Protein AF-A0ABD0RS82-F1 (afdb_monomer)

Nearest PDB structures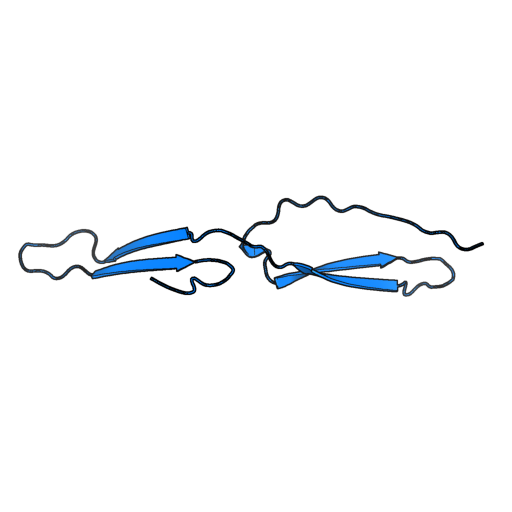 (foldseek):
 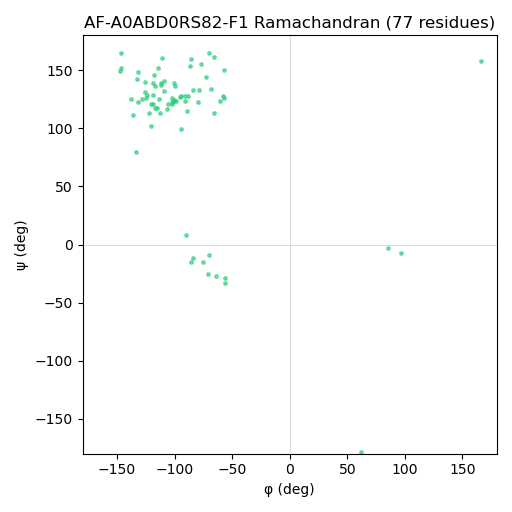 5vl3-assembly2_R  TM=7.627E-01  e=2.111E-01  Homo sapiens
  5vl3-assembly3_S  TM=7.279E-01  e=1.575E-01  Homo sapiens
  5vl3-assembly4_T  TM=6.804E-01  e=1.670E-01  Homo sapiens
  2qki-assembly1_A  TM=4.020E-01  e=7.982E+00  Homo sapiens

Foldseek 3Di:
DDDDDDDDDDDDDDQVQQQPKDKDFADDPVRNVTDIDIDGDHDFDAKDKDWDKPPPDDDPPDDIDIDIDIDGVVPDPDD

Structure (mmCIF, N/CA/C/O backbone):
data_AF-A0ABD0RS82-F1
#
_entry.id   AF-A0ABD0RS82-F1
#
loop_
_atom_site.group_PDB
_atom_site.id
_atom_site.type_symbol
_atom_site.label_atom_id
_atom_site.label_alt_id
_atom_site.label_comp_id
_atom_site.label_asym_id
_atom_site.label_entity_id
_atom_site.label_seq_id
_atom_site.pdbx_PDB_ins_code
_atom_site.Cartn_x
_atom_site.Cartn_y
_atom_site.Cartn_z
_atom_site.occupancy
_atom_site.B_iso_or_equiv
_atom_site.auth_seq_id
_atom_site.auth_comp_id
_atom_site.auth_asym_id
_atom_site.auth_atom_id
_atom_site.pdbx_PDB_model_num
ATOM 1 N N . LYS A 1 1 ? 17.980 5.127 -34.920 1.00 56.06 1 LYS A N 1
ATOM 2 C CA . LYS A 1 1 ? 16.861 6.054 -34.606 1.00 56.06 1 LYS A CA 1
ATOM 3 C C . LYS A 1 1 ? 16.286 5.637 -33.252 1.00 56.06 1 LYS A C 1
ATOM 5 O O . LYS A 1 1 ? 15.870 4.493 -33.135 1.00 56.06 1 LYS A O 1
ATOM 10 N N . ARG A 1 2 ? 16.367 6.473 -32.209 1.00 68.88 2 ARG A N 1
ATOM 11 C CA . ARG A 1 2 ? 15.820 6.142 -30.879 1.00 68.88 2 ARG A CA 1
ATOM 12 C C . ARG A 1 2 ? 14.310 6.379 -30.916 1.00 68.88 2 ARG A C 1
ATOM 14 O O . ARG A 1 2 ? 13.894 7.478 -31.262 1.00 68.88 2 ARG A O 1
ATOM 21 N N . VAL A 1 3 ? 13.518 5.354 -30.616 1.00 75.75 3 VAL A N 1
ATOM 22 C CA . VAL A 1 3 ? 12.052 5.446 -30.554 1.00 75.75 3 VAL A CA 1
ATOM 23 C C . VAL A 1 3 ? 11.637 5.344 -29.092 1.00 75.75 3 VAL A C 1
ATOM 25 O O . VAL A 1 3 ? 12.131 4.480 -28.370 1.00 75.75 3 VAL A O 1
ATOM 28 N N . THR A 1 4 ? 10.766 6.250 -28.656 1.00 80.81 4 THR A N 1
ATOM 29 C CA . THR A 1 4 ? 10.210 6.264 -27.301 1.00 80.81 4 THR A CA 1
ATOM 30 C C . THR A 1 4 ? 8.760 5.809 -27.378 1.00 80.81 4 THR A C 1
ATOM 32 O O . THR A 1 4 ? 7.940 6.496 -27.982 1.00 80.81 4 THR A O 1
ATOM 35 N N . THR A 1 5 ? 8.445 4.677 -26.754 1.00 81.06 5 THR A N 1
ATOM 36 C CA . THR A 1 5 ? 7.073 4.167 -26.631 1.00 81.06 5 THR A CA 1
ATOM 37 C C . THR A 1 5 ? 6.535 4.514 -25.248 1.00 81.06 5 THR A C 1
ATOM 39 O O . THR A 1 5 ? 7.250 4.372 -24.256 1.00 81.06 5 THR A O 1
ATOM 42 N N . LYS A 1 6 ? 5.285 4.974 -25.174 1.00 86.81 6 LYS A N 1
ATOM 43 C CA . LYS A 1 6 ? 4.568 5.209 -23.916 1.00 86.81 6 LYS A CA 1
ATOM 44 C C . LYS A 1 6 ? 3.352 4.290 -23.868 1.00 86.81 6 LYS A C 1
ATOM 46 O O . LYS A 1 6 ? 2.651 4.165 -24.865 1.00 86.81 6 LYS A O 1
ATOM 51 N N . SER A 1 7 ? 3.124 3.674 -22.715 1.00 87.31 7 SER A N 1
ATOM 52 C CA . SER A 1 7 ? 1.922 2.900 -22.408 1.00 87.31 7 SER A CA 1
ATOM 53 C C . SER A 1 7 ? 1.331 3.454 -21.123 1.00 87.31 7 SER A C 1
ATOM 55 O O . SER A 1 7 ? 2.082 3.781 -20.203 1.00 87.31 7 SER A O 1
ATOM 57 N N . PHE A 1 8 ? 0.010 3.559 -21.066 1.00 90.06 8 PHE A N 1
ATOM 58 C CA . PHE A 1 8 ? -0.719 4.026 -19.892 1.00 90.06 8 PHE A CA 1
ATOM 59 C C . PHE A 1 8 ? -1.517 2.860 -19.314 1.00 90.06 8 PHE A C 1
ATOM 61 O O . PHE A 1 8 ? -2.063 2.056 -20.067 1.00 90.06 8 PHE A O 1
ATOM 68 N N . LEU A 1 9 ? -1.541 2.756 -17.988 1.00 88.81 9 LEU A N 1
ATOM 69 C CA . LEU A 1 9 ? -2.333 1.777 -17.253 1.00 88.81 9 LEU A CA 1
ATOM 70 C C . LEU A 1 9 ? -3.251 2.555 -16.313 1.00 88.81 9 LEU A C 1
ATOM 72 O O . LEU A 1 9 ? -2.771 3.222 -15.399 1.00 88.81 9 LEU A O 1
ATOM 76 N N . GLU A 1 10 ? -4.551 2.493 -16.572 1.00 90.19 10 GLU A N 1
ATOM 77 C CA . GLU A 1 10 ? -5.567 3.133 -15.745 1.00 90.19 10 GLU A CA 1
ATOM 78 C C . GLU A 1 10 ? -6.031 2.141 -14.674 1.00 90.19 10 GLU A C 1
ATOM 80 O O . GLU A 1 10 ? -6.435 1.021 -14.989 1.00 90.19 10 GLU A O 1
ATOM 85 N N . ILE A 1 11 ? -5.914 2.530 -13.405 1.00 87.25 11 ILE A N 1
ATOM 86 C CA . ILE A 1 11 ? -6.310 1.718 -12.251 1.00 87.25 11 ILE A CA 1
ATOM 87 C C . ILE A 1 11 ? -7.129 2.570 -11.289 1.00 87.25 11 ILE A C 1
ATOM 89 O O . ILE A 1 11 ? -6.828 3.744 -11.082 1.00 87.25 11 ILE A O 1
ATOM 93 N N . GLN A 1 12 ? -8.141 1.959 -10.679 1.00 90.75 12 GLN A N 1
ATOM 94 C CA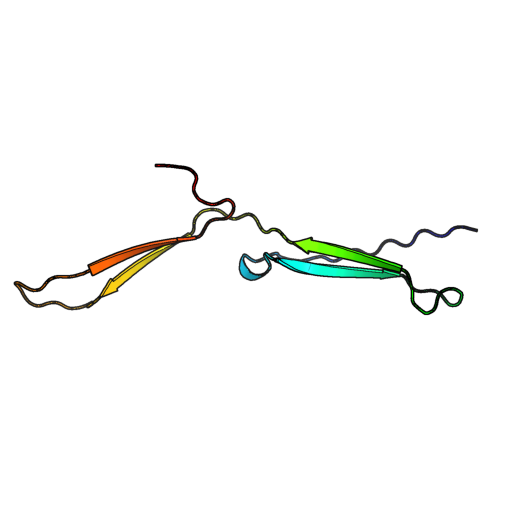 . GLN A 1 12 ? -8.814 2.506 -9.505 1.00 90.75 12 GLN A CA 1
ATOM 95 C C . GLN A 1 12 ? -8.159 1.882 -8.268 1.00 90.75 12 GLN A C 1
ATOM 97 O O . GLN A 1 12 ? -8.442 0.719 -7.978 1.00 90.75 12 GLN A O 1
ATOM 102 N N . PRO A 1 13 ? -7.238 2.591 -7.591 1.00 87.00 13 PRO A N 1
ATOM 103 C CA . PRO A 1 13 ? -6.513 2.024 -6.465 1.00 87.00 13 PRO A CA 1
ATOM 104 C C . PRO A 1 13 ? -7.456 1.792 -5.283 1.00 87.00 13 PRO A C 1
ATOM 106 O O . PRO A 1 13 ? -8.229 2.677 -4.916 1.00 87.00 13 PRO A O 1
ATOM 109 N N . VAL A 1 14 ? -7.359 0.616 -4.671 1.00 89.81 14 VAL A N 1
ATOM 110 C CA . VAL A 1 14 ? -8.005 0.298 -3.391 1.00 89.81 14 VAL A CA 1
ATOM 111 C C . VAL A 1 14 ? -6.955 0.139 -2.294 1.00 89.81 14 VAL A C 1
ATOM 113 O O . VAL A 1 14 ? -5.792 -0.126 -2.580 1.00 89.81 14 VAL A O 1
ATOM 116 N N . ASP A 1 15 ? -7.345 0.246 -1.024 1.00 85.06 15 ASP A N 1
ATOM 117 C CA . ASP A 1 15 ? -6.395 0.184 0.102 1.00 85.06 15 ASP A CA 1
ATOM 118 C C . ASP A 1 15 ? -5.558 -1.108 0.106 1.00 85.06 15 ASP A C 1
ATOM 120 O O . ASP A 1 15 ? -4.369 -1.093 0.432 1.00 85.06 15 ASP A O 1
ATOM 124 N N . THR A 1 16 ? -6.150 -2.217 -0.357 1.00 86.38 16 THR A N 1
ATOM 125 C CA . THR A 1 16 ? -5.479 -3.523 -0.506 1.00 86.38 16 THR A CA 1
ATOM 126 C C . THR A 1 16 ? -4.431 -3.571 -1.627 1.00 86.38 16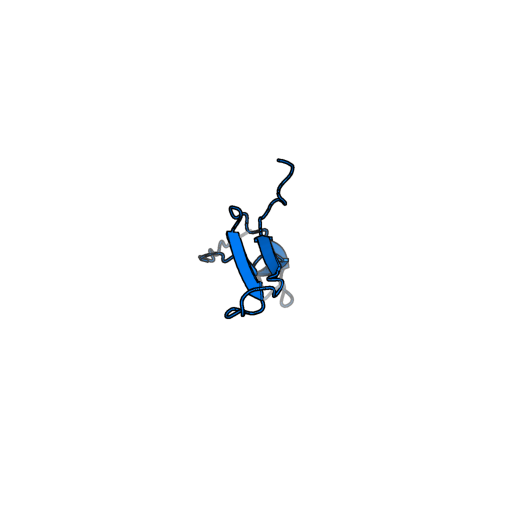 THR A C 1
ATOM 128 O O . THR A 1 16 ? -3.685 -4.548 -1.724 1.00 86.38 16 THR A O 1
ATOM 131 N N . ASP A 1 17 ? -4.345 -2.534 -2.465 1.00 89.69 17 ASP A N 1
ATOM 132 C CA . ASP A 1 17 ? -3.295 -2.382 -3.472 1.00 89.69 17 ASP A CA 1
ATOM 133 C C . ASP A 1 17 ? -2.012 -1.763 -2.906 1.00 89.69 17 ASP A C 1
ATOM 135 O O . ASP A 1 17 ? -0.974 -1.795 -3.574 1.00 89.69 17 ASP A O 1
ATOM 139 N N . THR A 1 18 ? -2.038 -1.222 -1.684 1.00 89.44 18 THR A N 1
ATOM 140 C CA . THR A 1 18 ? -0.824 -0.728 -1.023 1.00 89.44 18 THR A CA 1
ATOM 141 C C . THR A 1 18 ? 0.208 -1.850 -0.909 1.00 89.44 18 THR A C 1
ATOM 143 O O . THR A 1 18 ? -0.084 -2.945 -0.434 1.00 89.44 18 THR A O 1
ATOM 146 N N . GLY A 1 19 ? 1.431 -1.588 -1.372 1.00 88.94 19 GLY A N 1
ATOM 147 C CA . GLY A 1 19 ? 2.515 -2.569 -1.423 1.00 88.94 19 GLY A CA 1
ATOM 148 C C . GLY A 1 19 ? 2.521 -3.454 -2.675 1.00 88.94 19 GLY A C 1
ATOM 149 O O . GLY A 1 19 ? 3.450 -4.245 -2.847 1.00 88.94 19 GLY A O 1
ATOM 150 N N . ARG A 1 20 ? 1.544 -3.322 -3.586 1.00 91.00 20 ARG A N 1
ATOM 151 C CA . ARG A 1 20 ? 1.579 -4.023 -4.880 1.00 91.00 20 ARG A CA 1
ATOM 152 C C . ARG A 1 20 ? 2.619 -3.412 -5.815 1.00 91.00 20 ARG A C 1
ATOM 154 O O . ARG A 1 20 ? 2.806 -2.198 -5.867 1.00 91.00 20 ARG A O 1
ATOM 161 N N . ASN A 1 21 ? 3.266 -4.275 -6.597 1.00 93.62 21 ASN A N 1
ATOM 162 C CA . ASN A 1 21 ? 4.294 -3.895 -7.562 1.00 93.62 21 ASN A CA 1
ATOM 163 C C . ASN A 1 21 ? 3.739 -3.884 -8.987 1.00 93.62 21 ASN A C 1
ATOM 165 O O . ASN A 1 21 ? 3.341 -4.918 -9.520 1.00 93.62 21 ASN A O 1
ATOM 169 N N . PHE A 1 22 ? 3.812 -2.728 -9.638 1.00 91.19 22 PHE A N 1
ATOM 170 C CA . PHE A 1 22 ? 3.484 -2.550 -11.046 1.00 91.19 22 PHE A CA 1
ATOM 171 C C . PHE A 1 22 ? 4.766 -2.513 -11.866 1.00 91.19 22 PHE A C 1
ATOM 173 O O . PHE A 1 22 ? 5.651 -1.706 -11.598 1.00 91.19 22 PHE A O 1
ATOM 180 N N . THR A 1 23 ? 4.882 -3.390 -12.864 1.00 91.88 23 THR A N 1
ATOM 181 C CA . THR A 1 23 ? 6.091 -3.493 -13.694 1.00 91.88 23 THR A CA 1
ATOM 182 C C . THR A 1 23 ? 5.785 -3.194 -15.154 1.00 91.88 23 THR A C 1
ATOM 184 O O . THR A 1 23 ? 5.004 -3.894 -15.790 1.00 91.88 23 THR A O 1
ATOM 187 N N . CYS A 1 24 ? 6.454 -2.185 -15.703 1.00 90.31 24 CYS A N 1
ATOM 188 C CA . CYS A 1 24 ? 6.476 -1.901 -17.130 1.00 90.31 24 CYS A CA 1
ATOM 189 C C . CYS A 1 24 ? 7.616 -2.687 -17.784 1.00 90.31 24 CYS A C 1
ATOM 191 O O . CYS A 1 24 ? 8.759 -2.601 -17.329 1.00 90.31 24 CYS A O 1
ATOM 193 N N . VAL A 1 25 ? 7.316 -3.441 -18.845 1.00 90.50 25 VAL A N 1
ATOM 194 C CA . VAL A 1 25 ? 8.307 -4.202 -19.616 1.00 90.50 25 VAL A CA 1
ATOM 195 C C . VAL A 1 25 ? 8.295 -3.725 -21.064 1.00 90.50 25 VAL A C 1
ATOM 197 O O . VAL A 1 25 ? 7.276 -3.813 -21.740 1.00 90.50 25 VAL A O 1
ATOM 200 N N . ALA A 1 26 ? 9.438 -3.246 -21.547 1.00 89.06 26 ALA A N 1
ATOM 201 C CA . ALA A 1 26 ? 9.632 -2.854 -22.938 1.00 89.06 26 ALA A CA 1
ATOM 202 C C . ALA A 1 26 ? 10.620 -3.812 -23.606 1.00 89.06 26 ALA A C 1
ATOM 204 O O . ALA A 1 26 ? 11.799 -3.823 -23.253 1.00 89.06 26 ALA A O 1
ATOM 205 N N . SER A 1 27 ? 10.157 -4.609 -24.565 1.00 88.81 27 SER A N 1
ATOM 206 C CA . SER A 1 27 ? 10.982 -5.552 -25.327 1.00 88.81 27 SER A CA 1
ATOM 207 C C . SER A 1 27 ? 11.052 -5.165 -26.804 1.00 88.81 27 SER A C 1
ATOM 209 O O . SER A 1 27 ? 10.155 -4.521 -27.348 1.00 88.81 27 SER A O 1
ATOM 211 N N . ASN A 1 28 ? 12.150 -5.532 -27.463 1.00 87.00 28 ASN A N 1
ATOM 212 C CA . ASN A 1 28 ? 12.306 -5.407 -28.910 1.00 87.00 28 ASN A CA 1
ATOM 213 C C . ASN A 1 28 ? 13.167 -6.560 -29.445 1.00 87.00 28 ASN A C 1
ATOM 215 O O . ASN A 1 28 ? 13.872 -7.208 -28.679 1.00 87.00 28 ASN A O 1
ATOM 219 N N . LEU A 1 29 ? 13.163 -6.787 -30.764 1.00 86.62 29 LEU A N 1
ATOM 220 C CA . LEU A 1 29 ? 13.898 -7.901 -31.390 1.00 86.62 29 LEU A CA 1
ATOM 221 C C . LEU A 1 29 ? 15.406 -7.910 -31.073 1.00 86.62 29 LEU A C 1
ATOM 223 O O . LEU A 1 29 ? 16.007 -8.975 -31.012 1.00 86.62 29 LEU A O 1
ATOM 227 N N . ALA A 1 30 ? 16.012 -6.740 -30.834 1.00 84.38 30 ALA A N 1
ATOM 228 C CA . ALA A 1 30 ? 17.428 -6.637 -30.466 1.00 84.38 30 ALA A CA 1
ATOM 229 C C . ALA A 1 30 ? 17.696 -6.794 -28.955 1.00 84.38 30 ALA A C 1
ATOM 231 O O . ALA A 1 30 ? 18.841 -6.985 -28.560 1.00 84.38 30 ALA A O 1
ATOM 232 N N . ALA A 1 31 ? 16.668 -6.706 -28.104 1.00 83.38 31 ALA A N 1
ATOM 233 C CA . ALA A 1 31 ? 16.762 -6.948 -26.665 1.00 83.38 31 ALA A CA 1
ATOM 234 C C . ALA A 1 31 ? 15.595 -7.853 -26.224 1.00 83.38 31 ALA A C 1
ATOM 236 O O . ALA A 1 31 ? 14.595 -7.360 -25.688 1.00 83.38 31 ALA A O 1
ATOM 237 N N . PRO A 1 32 ? 15.706 -9.179 -26.440 1.00 79.75 32 PRO A N 1
ATOM 238 C CA . PRO A 1 32 ? 14.622 -10.127 -26.169 1.00 79.75 32 PRO A CA 1
ATOM 239 C C . PRO A 1 32 ? 14.244 -10.202 -24.682 1.00 79.75 32 PRO A C 1
ATOM 241 O O . PRO A 1 32 ? 13.091 -10.457 -24.351 1.00 79.75 32 PRO A O 1
ATOM 244 N N . LEU A 1 33 ? 15.184 -9.903 -23.777 1.00 83.50 33 LEU A N 1
ATOM 245 C CA . LEU A 1 33 ? 14.930 -9.818 -22.331 1.00 83.50 33 LEU A CA 1
ATOM 246 C C . LEU A 1 33 ? 14.185 -8.534 -21.916 1.00 83.50 33 LEU A C 1
ATOM 248 O O . LEU A 1 33 ? 13.639 -8.464 -20.811 1.00 83.50 33 LEU A O 1
ATOM 252 N N . GLY A 1 34 ? 14.141 -7.537 -22.805 1.00 87.38 34 GLY A N 1
ATOM 253 C CA . GLY A 1 34 ? 13.535 -6.232 -22.578 1.00 87.38 34 GLY A CA 1
ATOM 254 C C . GLY A 1 34 ? 14.170 -5.423 -21.443 1.00 87.38 34 GLY A C 1
ATOM 255 O O . GLY A 1 34 ? 15.139 -5.824 -20.801 1.00 87.38 34 GLY A O 1
ATOM 256 N N . LYS A 1 35 ? 13.608 -4.242 -21.192 1.00 88.62 35 LYS A N 1
ATOM 257 C CA . LYS A 1 35 ? 13.875 -3.418 -20.012 1.00 88.62 35 LYS A CA 1
ATOM 258 C C . LYS A 1 35 ? 12.661 -3.419 -19.108 1.00 88.62 35 LYS A C 1
ATOM 260 O O . LYS A 1 35 ? 11.536 -3.347 -19.598 1.00 88.62 35 LYS A O 1
ATOM 265 N N . ARG A 1 36 ? 12.901 -3.473 -17.800 1.00 91.12 36 ARG A N 1
ATOM 266 C CA . ARG A 1 36 ? 11.857 -3.491 -16.777 1.00 91.12 36 ARG A CA 1
ATOM 267 C C . ARG A 1 36 ? 11.989 -2.273 -15.879 1.00 91.12 36 ARG A C 1
ATOM 269 O O . ARG A 1 36 ? 13.101 -1.903 -15.514 1.00 91.12 36 ARG A O 1
ATOM 276 N N . ALA A 1 37 ? 10.862 -1.671 -15.536 1.00 90.25 37 ALA A N 1
ATOM 277 C CA . ALA A 1 37 ? 10.768 -0.634 -14.521 1.00 90.25 37 ALA A CA 1
ATOM 278 C C . ALA A 1 37 ? 9.615 -0.995 -13.589 1.00 90.25 37 ALA A C 1
ATOM 280 O O . ALA A 1 37 ? 8.493 -1.181 -14.058 1.00 90.25 37 ALA A O 1
ATOM 281 N N . THR A 1 38 ? 9.899 -1.121 -12.295 1.00 93.62 38 THR A N 1
ATOM 282 C CA . THR A 1 38 ? 8.913 -1.503 -11.280 1.00 93.62 38 THR A CA 1
ATOM 283 C C . THR A 1 38 ? 8.637 -0.324 -10.359 1.00 93.62 38 THR A C 1
ATOM 285 O O . THR A 1 38 ? 9.563 0.374 -9.952 1.00 93.62 38 THR A O 1
ATOM 288 N N . VAL A 1 39 ? 7.364 -0.111 -10.040 1.00 91.88 39 VAL A N 1
ATOM 289 C CA . VAL A 1 39 ? 6.879 0.904 -9.106 1.00 91.88 39 VAL A CA 1
ATOM 290 C C . VAL A 1 39 ? 6.017 0.210 -8.060 1.00 91.88 39 VAL A C 1
ATOM 292 O O . VAL A 1 39 ? 5.135 -0.575 -8.408 1.00 91.88 39 VAL A O 1
ATOM 295 N N . THR A 1 40 ? 6.269 0.495 -6.787 1.00 93.44 40 THR A N 1
ATOM 296 C CA . THR A 1 40 ? 5.434 0.022 -5.680 1.00 93.44 40 THR A CA 1
ATOM 297 C C . THR A 1 40 ? 4.358 1.057 -5.391 1.00 93.44 40 THR A C 1
ATOM 299 O O . THR A 1 40 ? 4.658 2.240 -5.226 1.00 93.44 40 THR A O 1
ATOM 302 N N . LEU A 1 41 ? 3.104 0.619 -5.351 1.00 92.00 41 LEU A N 1
ATOM 303 C CA . LEU A 1 41 ? 1.972 1.491 -5.081 1.00 92.00 41 LEU A CA 1
ATOM 304 C C . LEU A 1 41 ? 1.872 1.770 -3.575 1.00 92.00 41 LEU A C 1
ATOM 306 O O . LEU A 1 41 ? 1.919 0.846 -2.764 1.00 92.00 41 LEU A O 1
ATOM 310 N N . ASN A 1 42 ? 1.700 3.037 -3.204 1.00 91.44 42 ASN A N 1
ATOM 311 C CA . ASN A 1 42 ? 1.365 3.443 -1.843 1.00 91.44 42 ASN A CA 1
ATOM 312 C C . ASN A 1 42 ? 0.035 4.201 -1.876 1.00 91.44 42 ASN A C 1
ATOM 314 O O . ASN A 1 42 ? 0.003 5.354 -2.312 1.00 91.44 42 ASN A O 1
ATOM 318 N N . VAL A 1 43 ? -1.061 3.540 -1.489 1.00 90.88 43 VAL A N 1
ATOM 319 C CA . VAL A 1 43 ? -2.404 4.129 -1.561 1.00 90.88 43 VAL A CA 1
ATOM 320 C C . VAL A 1 43 ? -2.693 4.859 -0.264 1.00 90.88 43 VAL A C 1
ATOM 322 O O . VAL A 1 43 ? -2.783 4.253 0.802 1.00 90.88 43 VAL A O 1
ATOM 325 N N . HIS A 1 44 ? -2.828 6.174 -0.366 1.00 90.50 44 HIS A N 1
ATOM 326 C CA . HIS A 1 44 ? -3.204 7.022 0.753 1.00 90.50 44 HIS A CA 1
ATOM 327 C C . HIS A 1 44 ? -4.719 7.049 0.906 1.00 90.50 44 HIS A C 1
ATOM 329 O O . HIS A 1 44 ? -5.435 7.273 -0.071 1.00 90.50 44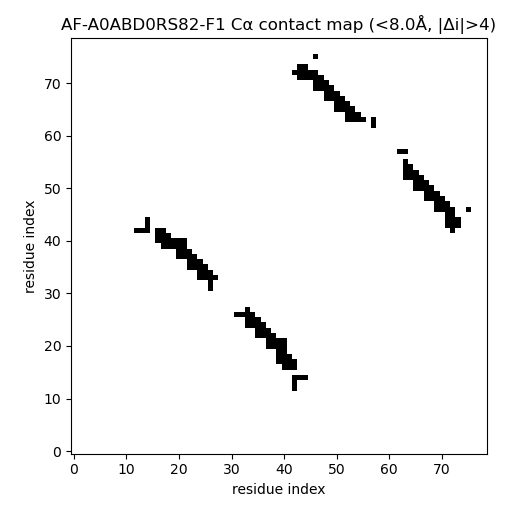 HIS A O 1
ATOM 335 N N . HIS A 1 45 ? -5.189 6.869 2.136 1.00 87.19 45 HIS A N 1
ATOM 336 C CA . HIS A 1 45 ? -6.611 6.851 2.440 1.00 87.19 45 HIS A CA 1
ATOM 337 C C . HIS A 1 45 ? -6.891 7.428 3.834 1.00 87.19 45 HIS A C 1
ATOM 339 O O . HIS A 1 45 ? -6.051 7.320 4.739 1.00 87.19 45 HIS A O 1
ATOM 345 N N . PRO A 1 46 ? -8.069 8.050 4.027 1.00 87.94 46 PRO A N 1
ATOM 346 C CA . PRO A 1 46 ? -8.488 8.537 5.333 1.00 87.94 46 PRO A CA 1
ATOM 347 C C . PRO A 1 46 ? -8.722 7.377 6.320 1.00 87.94 46 PRO A C 1
ATOM 349 O O . PRO A 1 46 ? -8.907 6.227 5.905 1.00 87.94 46 PRO A O 1
ATOM 352 N N . PRO A 1 47 ? -8.737 7.663 7.635 1.00 87.56 47 PRO A N 1
ATOM 353 C CA . PRO A 1 47 ? -9.014 6.660 8.652 1.00 87.56 47 PRO A CA 1
ATOM 354 C C . PRO A 1 47 ? -10.411 6.058 8.479 1.00 87.56 47 PRO A C 1
ATOM 356 O O . PRO A 1 47 ? -11.415 6.766 8.517 1.00 87.56 47 PRO A O 1
ATOM 359 N N . THR A 1 48 ? -10.470 4.737 8.348 1.00 87.19 48 THR A N 1
ATOM 360 C CA . THR A 1 48 ? -11.713 3.964 8.413 1.00 87.19 48 THR A CA 1
ATOM 361 C C . THR A 1 48 ? -11.843 3.368 9.804 1.00 87.19 48 THR A C 1
ATOM 363 O O . THR A 1 48 ? -10.938 2.670 10.258 1.00 87.19 48 THR A O 1
ATOM 366 N N . VAL A 1 49 ? -12.952 3.653 10.488 1.00 88.56 49 VAL A N 1
ATOM 367 C CA . VAL A 1 49 ? -13.199 3.207 11.865 1.00 88.56 49 VAL A CA 1
ATOM 368 C C . VAL A 1 49 ? -14.156 2.021 11.867 1.00 88.56 49 VAL A C 1
ATOM 370 O O . VAL A 1 49 ? -15.263 2.095 11.338 1.00 88.56 49 VAL A O 1
ATOM 373 N N . ILE A 1 50 ? -13.733 0.934 12.501 1.00 88.81 50 ILE A N 1
ATOM 374 C CA . ILE A 1 50 ? -14.491 -0.297 12.685 1.00 88.81 50 ILE A CA 1
ATOM 375 C C . ILE A 1 50 ? -14.729 -0.469 14.184 1.00 88.81 50 ILE A C 1
ATOM 377 O O . ILE A 1 50 ? -13.785 -0.614 14.964 1.00 88.81 50 ILE A O 1
ATOM 381 N N . LEU A 1 51 ? -16.001 -0.458 14.583 1.00 89.38 51 LEU A N 1
ATOM 382 C CA . LEU A 1 51 ? -16.426 -0.723 15.953 1.00 89.38 51 LEU A CA 1
ATOM 383 C C . LEU A 1 51 ? -16.972 -2.150 16.043 1.00 89.38 51 LEU A C 1
ATOM 385 O O . LEU A 1 51 ? -17.920 -2.499 15.339 1.00 89.38 51 LEU A O 1
ATOM 389 N N . SER A 1 52 ? -16.399 -2.965 16.921 1.00 89.75 52 SER A N 1
ATOM 390 C CA . SER A 1 52 ? -16.910 -4.297 17.239 1.00 89.75 52 SER A CA 1
ATOM 391 C C . SER A 1 52 ? -17.306 -4.401 18.708 1.00 89.75 52 SER A C 1
ATOM 393 O O . SER A 1 52 ? -16.725 -3.760 19.585 1.00 89.75 52 SER A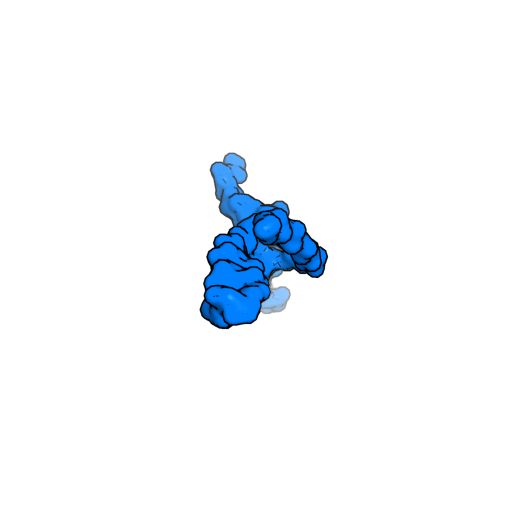 O 1
ATOM 395 N N . ILE A 1 53 ? -18.350 -5.188 18.961 1.00 88.19 53 ILE A N 1
ATOM 396 C CA . ILE A 1 53 ? -18.963 -5.372 20.277 1.00 88.19 53 ILE A CA 1
ATOM 397 C C . ILE A 1 53 ? -19.056 -6.867 20.532 1.00 88.19 53 ILE A C 1
ATOM 399 O O . ILE A 1 53 ? -19.651 -7.583 19.726 1.00 88.19 53 ILE A O 1
ATOM 403 N N . GLU A 1 54 ? -18.499 -7.310 21.656 1.00 85.69 54 GLU A N 1
ATOM 404 C CA . GLU A 1 54 ? -18.518 -8.711 22.068 1.00 85.69 54 GLU A CA 1
ATOM 405 C C . GLU A 1 54 ? -18.802 -8.812 23.582 1.00 85.69 54 GLU A C 1
ATOM 407 O O . GLU A 1 54 ? -18.061 -8.206 24.371 1.00 85.69 54 GLU A O 1
ATOM 412 N N . PRO A 1 55 ? -19.835 -9.565 24.018 1.00 84.81 55 PRO A N 1
ATOM 413 C CA . PRO A 1 55 ? -20.929 -10.149 23.226 1.00 84.81 55 PRO A CA 1
ATOM 414 C C . PRO A 1 55 ? -21.997 -9.100 22.839 1.00 84.81 55 PRO A C 1
ATOM 416 O O . PRO A 1 55 ? -22.155 -8.078 23.504 1.00 84.81 55 PRO A O 1
ATOM 419 N N . ARG A 1 56 ? -22.748 -9.341 21.750 1.00 76.81 56 ARG A N 1
ATOM 420 C CA . ARG A 1 56 ? -23.786 -8.404 21.248 1.00 76.81 56 ARG A CA 1
ATOM 421 C C . ARG A 1 56 ? -25.033 -8.307 22.134 1.00 76.81 56 ARG A C 1
ATOM 423 O O . ARG A 1 56 ? -25.729 -7.299 22.083 1.00 76.81 56 ARG A O 1
ATOM 430 N N . SER A 1 57 ? -25.326 -9.352 22.898 1.00 80.25 57 SER A N 1
ATOM 431 C CA . SER A 1 57 ? -26.441 -9.425 23.843 1.00 80.25 57 SER A CA 1
ATOM 432 C C . SER A 1 57 ? -25.889 -9.765 25.217 1.00 80.25 57 SER A C 1
ATOM 434 O O . SER A 1 57 ? -25.147 -10.739 25.340 1.00 80.25 57 SER A O 1
ATOM 436 N N . VAL A 1 58 ? -26.258 -8.978 26.222 1.00 84.00 58 VAL A N 1
ATOM 437 C CA . VAL A 1 58 ? -25.811 -9.143 27.608 1.00 84.00 58 VAL A CA 1
ATOM 438 C C . VAL A 1 58 ? -26.983 -9.090 28.567 1.00 84.00 58 VAL A C 1
ATOM 440 O O . VAL A 1 58 ? -27.965 -8.389 28.316 1.00 84.00 58 VAL A O 1
ATOM 443 N N . LEU A 1 59 ? -26.862 -9.830 29.664 1.00 85.69 59 LEU A N 1
ATOM 444 C CA . LEU A 1 59 ? -27.776 -9.747 30.796 1.00 85.69 59 LEU A CA 1
ATOM 445 C C . LEU A 1 59 ? -27.341 -8.633 31.757 1.00 85.69 59 LEU A C 1
ATOM 447 O O . LEU A 1 59 ? -26.189 -8.191 31.763 1.00 85.69 59 LEU A O 1
ATOM 451 N N . GLU A 1 60 ? -28.278 -8.165 32.580 1.00 82.19 60 GLU A N 1
ATOM 452 C CA . GLU A 1 60 ? -27.987 -7.173 33.612 1.00 82.19 60 GLU A CA 1
ATOM 453 C C . GLU A 1 60 ? -26.886 -7.691 34.555 1.00 82.19 60 GLU A C 1
ATOM 455 O O . GLU A 1 60 ? -26.974 -8.796 35.090 1.00 82.19 60 GLU A O 1
ATOM 460 N N . GLY A 1 61 ? -25.822 -6.900 34.728 1.00 84.19 61 GLY A N 1
ATOM 461 C CA . GLY A 1 61 ? -24.648 -7.265 35.528 1.00 84.19 61 GLY A CA 1
ATOM 462 C C . GLY A 1 61 ? -23.465 -7.844 34.738 1.00 84.19 61 GLY A C 1
ATOM 463 O O . GLY A 1 61 ? -22.381 -7.993 35.306 1.00 84.19 61 GLY A O 1
ATOM 464 N N . GLU A 1 62 ? -23.613 -8.121 33.439 1.00 86.19 62 GLU A N 1
ATOM 465 C CA . GLU A 1 62 ? -22.511 -8.604 32.598 1.00 86.19 62 GLU A CA 1
ATOM 466 C C . GLU A 1 62 ? -21.666 -7.473 31.989 1.00 86.19 62 GLU A C 1
ATOM 468 O O . GLU A 1 62 ? -22.112 -6.343 31.784 1.00 86.19 62 GLU A O 1
ATOM 473 N N . ARG A 1 63 ? -20.397 -7.781 31.688 1.00 82.38 63 ARG A N 1
ATOM 474 C CA .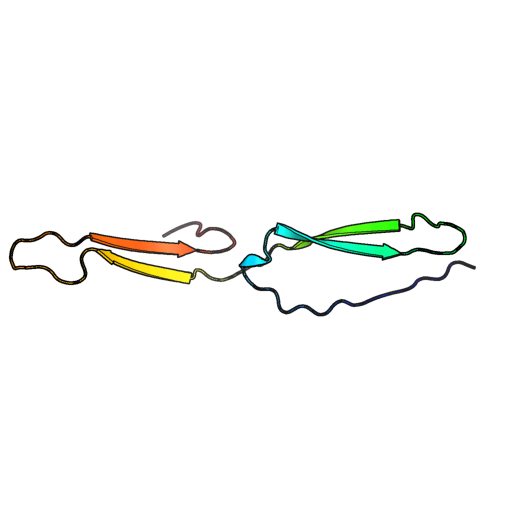 ARG A 1 63 ? -19.443 -6.838 31.086 1.00 82.38 63 ARG A CA 1
ATOM 475 C C . ARG A 1 63 ? -19.428 -6.984 29.565 1.00 82.38 63 ARG A C 1
ATOM 477 O O . ARG A 1 63 ? -19.176 -8.071 29.056 1.00 82.38 63 ARG A O 1
ATOM 484 N N . VAL A 1 64 ? -19.603 -5.871 28.854 1.00 88.31 64 VAL A N 1
ATOM 485 C CA . VAL A 1 64 ? -19.462 -5.780 27.389 1.00 88.31 64 VAL A CA 1
ATOM 486 C C . VAL A 1 64 ? -18.108 -5.177 27.040 1.00 88.31 64 VAL A C 1
ATOM 488 O O . VAL A 1 64 ? -17.686 -4.199 27.662 1.00 88.31 64 VAL A O 1
ATOM 491 N N . LYS A 1 65 ? -17.440 -5.708 26.011 1.00 88.25 65 LYS A N 1
ATOM 492 C CA . LYS A 1 65 ? -16.230 -5.101 25.454 1.00 88.25 65 LYS A CA 1
ATOM 493 C C . LYS A 1 65 ? -16.529 -4.439 24.110 1.00 88.25 65 LYS A C 1
ATOM 495 O O . LYS A 1 65 ? -16.907 -5.105 23.149 1.00 88.25 65 LYS A O 1
ATOM 500 N N . PHE A 1 66 ? -16.277 -3.135 24.040 1.00 87.88 66 PHE A N 1
ATOM 501 C CA . PHE A 1 66 ? -16.252 -2.369 22.796 1.00 87.88 66 PHE A CA 1
ATOM 502 C C . PHE A 1 66 ? -14.810 -2.289 22.301 1.00 87.88 66 PHE A C 1
ATOM 504 O O . PHE A 1 66 ? -13.916 -1.887 23.046 1.00 87.88 66 PHE A O 1
ATOM 511 N N . THR A 1 67 ? -14.575 -2.674 21.053 1.00 89.56 67 THR A N 1
ATOM 512 C CA . THR A 1 67 ? -13.263 -2.571 20.413 1.00 89.56 67 THR A CA 1
ATOM 513 C C . THR A 1 67 ? -13.373 -1.612 19.237 1.00 89.56 67 THR A C 1
ATOM 515 O O . THR A 1 67 ? -14.129 -1.854 18.301 1.00 89.56 67 THR A O 1
ATOM 518 N N . CYS A 1 68 ? -12.628 -0.509 19.302 1.00 87.38 68 CYS A N 1
ATOM 519 C CA . CYS A 1 68 ? -12.503 0.458 18.217 1.00 87.38 68 CYS A CA 1
ATOM 520 C C . CYS A 1 68 ? -11.182 0.206 17.490 1.00 87.38 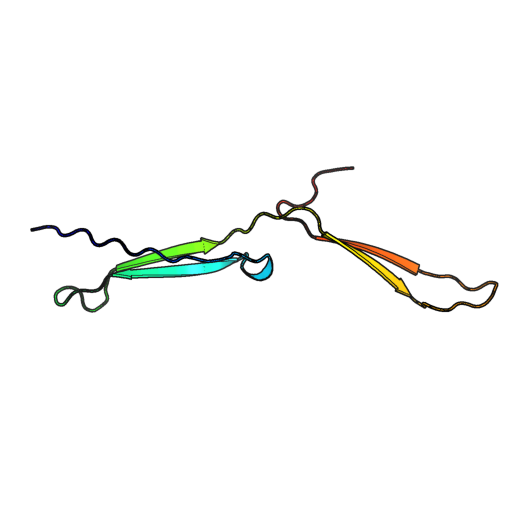68 CYS A C 1
ATOM 522 O O . CYS A 1 68 ? -10.121 0.205 18.114 1.00 87.38 68 CYS A O 1
ATOM 524 N N . GLN A 1 69 ? -11.248 -0.025 16.185 1.00 87.75 69 GLN A N 1
ATOM 525 C CA . GLN A 1 69 ? -10.085 -0.221 15.333 1.00 87.75 69 GLN A CA 1
ATOM 526 C C . GLN A 1 69 ? -10.151 0.777 14.182 1.00 87.75 69 GLN A C 1
ATOM 528 O O . GLN A 1 69 ? -11.154 0.833 13.479 1.00 87.75 69 GLN A O 1
ATOM 533 N N . ALA A 1 70 ? -9.093 1.561 13.989 1.00 86.25 70 ALA A N 1
ATOM 534 C CA . ALA A 1 70 ? -9.006 2.536 12.910 1.00 86.25 70 ALA A CA 1
ATOM 535 C C . ALA A 1 70 ? -7.835 2.197 11.983 1.00 86.25 70 ALA A C 1
ATOM 537 O O . ALA A 1 70 ? -6.712 2.011 12.449 1.00 86.25 70 ALA A O 1
ATOM 538 N N . THR A 1 71 ? -8.087 2.129 10.678 1.00 86.69 71 THR A N 1
ATOM 539 C CA . THR A 1 71 ? -7.067 1.873 9.650 1.00 86.69 71 THR A CA 1
ATOM 540 C C . THR A 1 71 ? -6.891 3.113 8.780 1.00 86.69 71 THR A C 1
ATOM 542 O O . THR A 1 71 ? -7.871 3.595 8.219 1.00 86.69 71 THR A O 1
ATOM 545 N N . ALA A 1 72 ? -5.666 3.630 8.652 1.00 87.06 72 ALA A N 1
ATOM 546 C CA . ALA A 1 72 ? -5.342 4.849 7.898 1.00 87.06 72 ALA A CA 1
ATOM 547 C C . ALA A 1 72 ? -3.956 4.750 7.243 1.00 87.06 72 ALA A C 1
ATOM 549 O O . ALA A 1 72 ? -3.066 4.100 7.800 1.00 87.06 72 ALA A O 1
ATOM 550 N N . ASN A 1 73 ? -3.756 5.449 6.121 1.00 89.19 73 ASN A N 1
ATOM 551 C CA . ASN A 1 73 ? -2.440 5.623 5.505 1.00 89.19 73 ASN A CA 1
ATOM 552 C C . ASN A 1 73 ? -2.230 7.086 5.050 1.00 89.19 73 ASN A C 1
ATOM 554 O O . ASN A 1 73 ? -2.867 7.518 4.082 1.00 89.19 73 ASN A O 1
ATOM 558 N N . PRO A 1 74 ? -1.330 7.865 5.685 1.00 87.56 74 PRO A N 1
ATOM 559 C CA . PRO A 1 74 ? -0.377 7.467 6.729 1.00 87.56 74 PRO A CA 1
ATOM 560 C C . PRO A 1 74 ? -1.053 7.129 8.073 1.00 87.56 74 PRO A C 1
ATOM 562 O O . PRO A 1 74 ? -2.223 7.469 8.266 1.00 87.56 74 PRO A O 1
ATOM 565 N N . PRO A 1 75 ? -0.345 6.458 9.007 1.00 81.44 75 PRO A N 1
ATOM 566 C CA . PRO A 1 75 ? -0.886 6.158 10.329 1.00 81.44 75 PRO A CA 1
ATOM 567 C C . PRO A 1 75 ? -1.326 7.437 11.051 1.00 81.44 75 PRO A C 1
ATOM 569 O O . PRO A 1 75 ? -0.777 8.517 10.838 1.00 81.44 75 PRO A O 1
ATOM 572 N N . ILE A 1 76 ? -2.332 7.307 11.914 1.00 77.69 76 ILE A N 1
ATOM 573 C CA . ILE A 1 76 ? -2.899 8.424 12.674 1.00 77.69 76 ILE A CA 1
ATOM 574 C C . ILE A 1 76 ? -1.826 8.930 13.651 1.00 77.69 76 ILE A C 1
ATOM 576 O O . ILE A 1 76 ? -1.432 8.207 14.562 1.00 77.69 76 ILE A O 1
ATOM 580 N N . MET A 1 77 ? -1.331 10.154 13.448 1.00 69.69 77 MET A N 1
ATOM 581 C CA . MET A 1 77 ? -0.186 10.708 14.193 1.00 69.69 77 MET A CA 1
ATOM 582 C C . MET A 1 77 ? -0.562 11.471 15.481 1.00 69.69 77 MET A C 1
ATOM 584 O O . MET A 1 77 ? 0.317 12.074 16.090 1.00 69.69 77 MET A O 1
ATOM 588 N N . GLY A 1 78 ? -1.821 11.456 15.932 1.00 66.31 78 GLY A N 1
ATOM 589 C CA . GLY A 1 78 ? -2.188 12.060 17.219 1.00 66.31 78 GLY A CA 1
ATOM 590 C C . GLY A 1 78 ? -3.686 12.255 17.447 1.00 66.31 78 GLY A C 1
ATOM 591 O O . GLY A 1 78 ? -4.465 12.291 16.494 1.00 66.31 78 GLY A O 1
ATOM 592 N N . TYR A 1 79 ? -4.032 12.361 18.731 1.00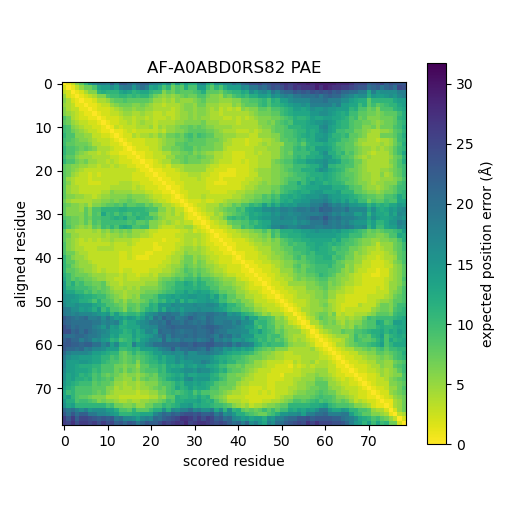 50.72 79 TYR A N 1
ATOM 593 C CA . TYR A 1 79 ? -5.318 12.745 19.321 1.00 50.72 79 TYR A CA 1
ATOM 594 C C . TYR A 1 79 ? -5.223 14.155 19.911 1.00 50.72 79 TYR A C 1
ATOM 596 O O . TYR A 1 79 ? -4.112 14.525 20.359 1.00 50.72 79 TYR A O 1
#

InterPro domains:
  IPR007110 Immunoglobulin-like domain [PS50835] (47-79)
  IPR013783 Immunoglobulin-like fold [G3DSA:2.60.40.10] (1-52)
  IPR036179 Immunoglobulin-like domain superfamily [SSF48726] (7-75)
  IPR051275 Cellular adhesion and signaling domain-containing protein [PTHR11640] (4-75)

Radius of gyration: 23.59 Å; Cα contacts (8 Å, |Δi|>4): 87; chains: 1; bounding box: 45×23×70 Å

Solvent-accessible surface area (backbone atoms only — not comparable to full-atom values): 5500 Å² total; per-residue (Å²): 134,94,81,87,86,86,87,88,85,91,78,86,86,47,73,88,42,41,73,40,76,48,71,51,75,54,67,46,94,93,39,79,87,40,48,78,50,76,45,69,40,78,54,72,45,74,71,48,78,47,79,48,63,49,64,88,74,78,61,94,92,61,86,72,46,79,45,81,46,72,50,44,37,72,69,86,88,77,133

Sequence (79 aa):
KRVTTKSFLEIQPVDTDTGRNFTCVASNLAAPLGKRATVTLNVHHPPTVILSIEPRSVLEGERVKFTCQATANPPIMGY

pLDDT: mean 85.7, std 7.35, range [50.72, 93.62]

Secondary structure (DSSP, 8-state):
--------------GGGTTPEEEEEEEETTEEEEEEEEEE----EEEEEEEEEESSS--TTPPPEEEEEEEEES-----

Mean predicted aligned error: 8.54 Å

Organism: Cirrhinus mrigala (NCBI:txid683832)